Protein AF-A0AAQ5BGY3-F1 (afdb_monomer_lite)

Organism: Homo sapiens (NCBI:txid9606)

Secondary structure (DSSP, 8-state):
---EEEEE-TT--EEEEEESSS-S-THHHHHHHHHHHHTS-TT--SS-------

Radius of gyration: 12.0 Å; chains: 1; bounding box: 26×25×29 Å

InterPro domains:
  IPR011012 Longin-like domain superfamily [SSF64356] (1-45)

Structure (mmCIF, N/CA/C/O backbone):
data_AF-A0AAQ5BGY3-F1
#
_entry.id   AF-A0AAQ5BGY3-F1
#
loop_
_atom_site.group_PDB
_atom_site.id
_atom_site.type_symbol
_atom_site.label_atom_id
_atom_site.label_alt_id
_atom_site.label_comp_id
_atom_site.label_asym_id
_atom_site.label_entity_id
_atom_site.label_seq_id
_atom_site.pdbx_PDB_ins_code
_atom_site.Cartn_x
_atom_site.Cartn_y
_atom_site.Cartn_z
_atom_site.occupancy
_atom_site.B_iso_or_equiv
_atom_site.auth_seq_id
_atom_site.auth_comp_id
_atom_site.auth_asym_id
_atom_site.auth_atom_id
_atom_site.pdbx_PDB_model_num
ATOM 1 N N . MET A 1 1 ? 5.529 -17.874 -4.714 1.00 81.62 1 MET A N 1
ATOM 2 C CA . MET A 1 1 ? 6.383 -16.661 -4.699 1.00 81.62 1 MET A CA 1
ATOM 3 C C . MET A 1 1 ? 5.521 -15.411 -4.735 1.00 81.62 1 MET A C 1
ATOM 5 O O . MET A 1 1 ? 4.515 -15.406 -5.446 1.00 81.62 1 MET A O 1
ATOM 9 N N . ILE A 1 2 ? 5.919 -14.386 -3.979 1.00 87.25 2 ILE A N 1
ATOM 10 C CA . ILE A 1 2 ? 5.269 -13.069 -3.940 1.00 87.25 2 ILE A CA 1
ATOM 11 C C . ILE A 1 2 ? 5.287 -12.411 -5.331 1.00 87.25 2 ILE A C 1
ATOM 13 O O . ILE A 1 2 ? 6.249 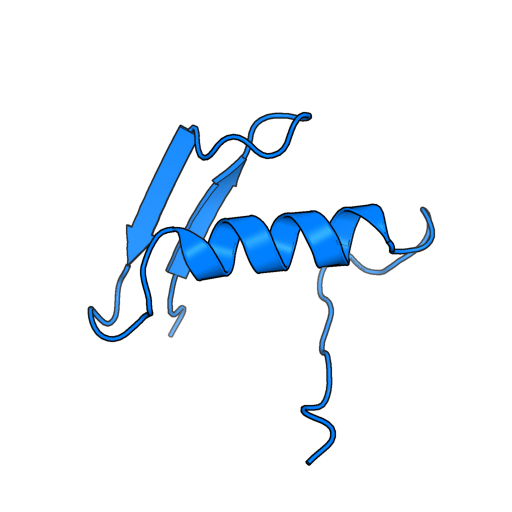-12.590 -6.076 1.00 87.25 2 ILE A O 1
ATOM 17 N N . SER A 1 3 ? 4.205 -11.731 -5.720 1.00 88.25 3 SER A N 1
ATOM 18 C CA . SER A 1 3 ? 4.119 -11.030 -7.013 1.00 88.25 3 SER A CA 1
ATOM 19 C C . SER A 1 3 ? 4.682 -9.616 -6.922 1.00 88.25 3 SER A C 1
ATOM 21 O O . SER A 1 3 ? 5.569 -9.252 -7.687 1.00 88.25 3 SER A O 1
ATOM 23 N N . GLN A 1 4 ? 4.192 -8.844 -5.955 1.00 89.50 4 GLN A N 1
ATOM 24 C CA . GLN A 1 4 ? 4.525 -7.440 -5.762 1.00 89.50 4 GLN A CA 1
ATOM 25 C C . GLN A 1 4 ? 4.726 -7.145 -4.277 1.00 89.50 4 GLN A C 1
ATOM 27 O O . GLN A 1 4 ? 4.090 -7.757 -3.418 1.00 89.50 4 GLN A O 1
ATOM 32 N N . PHE A 1 5 ? 5.592 -6.181 -3.989 1.00 90.69 5 PHE A N 1
ATOM 33 C CA . PHE A 1 5 ? 5.803 -5.621 -2.661 1.00 90.69 5 PHE A CA 1
ATOM 34 C C . PHE A 1 5 ? 5.736 -4.099 -2.744 1.00 90.69 5 PHE A C 1
ATOM 36 O O . PHE A 1 5 ? 6.355 -3.496 -3.624 1.00 90.69 5 PHE A O 1
ATOM 43 N N . PHE A 1 6 ? 5.003 -3.473 -1.829 1.00 92.19 6 PHE A N 1
ATOM 44 C CA . PHE A 1 6 ? 4.928 -2.022 -1.737 1.00 92.19 6 PHE A CA 1
ATOM 45 C C . PHE A 1 6 ? 4.830 -1.554 -0.286 1.00 92.19 6 PHE A C 1
ATOM 47 O O . PHE A 1 6 ? 4.259 -2.236 0.562 1.00 92.19 6 PHE A O 1
ATOM 54 N N . ILE A 1 7 ? 5.379 -0.368 -0.024 1.00 94.12 7 ILE A N 1
ATOM 55 C CA . ILE A 1 7 ? 5.198 0.378 1.226 1.00 94.12 7 ILE A CA 1
ATOM 56 C C . ILE A 1 7 ? 4.456 1.660 0.880 1.00 94.12 7 ILE A C 1
ATOM 58 O O . ILE A 1 7 ? 4.888 2.394 -0.013 1.00 94.12 7 ILE A O 1
ATOM 62 N N . LEU A 1 8 ? 3.357 1.919 1.584 1.00 93.75 8 LEU A N 1
ATOM 63 C CA . LEU A 1 8 ? 2.518 3.096 1.378 1.00 93.75 8 LEU A CA 1
ATOM 64 C C . LEU A 1 8 ? 2.653 4.077 2.544 1.00 93.75 8 LEU A C 1
ATOM 66 O O . LEU A 1 8 ? 2.861 3.670 3.688 1.00 93.75 8 LEU A O 1
ATOM 70 N N . SER A 1 9 ? 2.485 5.366 2.257 1.00 95.12 9 SER A N 1
ATOM 71 C CA . SER A 1 9 ? 2.197 6.369 3.281 1.00 95.12 9 SER A CA 1
ATOM 72 C C . SER A 1 9 ? 0.817 6.107 3.903 1.00 95.12 9 SER A C 1
ATOM 74 O O . SER A 1 9 ? -0.009 5.378 3.349 1.00 95.12 9 SER A O 1
ATOM 76 N N . SER A 1 10 ? 0.504 6.761 5.024 1.00 93.06 10 SER A N 1
ATOM 77 C CA . SER A 1 10 ? -0.847 6.710 5.607 1.00 93.06 10 SER A CA 1
ATOM 78 C C . SER A 1 10 ? -1.935 7.272 4.678 1.00 93.06 10 SER A C 1
ATOM 80 O O . SER A 1 10 ? -3.108 6.934 4.837 1.00 93.06 10 SER A O 1
ATOM 82 N N . LYS A 1 11 ? -1.555 8.088 3.685 1.00 93.38 11 LYS A N 1
ATOM 83 C CA . LYS A 1 11 ? -2.443 8.646 2.652 1.00 93.38 11 LYS A CA 1
ATOM 84 C C . LYS A 1 11 ? -2.532 7.783 1.387 1.00 93.38 11 LYS A C 1
ATOM 86 O O . LYS A 1 11 ? -3.297 8.116 0.490 1.00 93.38 11 LYS A O 1
ATOM 91 N N . GLY A 1 12 ? -1.771 6.688 1.318 1.00 91.62 12 GLY A N 1
ATOM 92 C CA . GLY A 1 12 ? -1.778 5.755 0.190 1.00 91.62 12 GLY A CA 1
ATOM 93 C C . GLY A 1 12 ? -0.708 6.010 -0.870 1.00 91.62 12 GLY A C 1
ATOM 94 O O . GLY A 1 12 ? -0.660 5.280 -1.857 1.00 91.62 12 GLY A O 1
ATOM 95 N N . ASP A 1 13 ? 0.176 6.991 -0.674 1.00 91.81 13 ASP A N 1
ATOM 96 C CA . ASP A 1 13 ? 1.256 7.268 -1.625 1.00 91.81 13 ASP A CA 1
ATOM 97 C C . ASP A 1 13 ? 2.286 6.128 -1.611 1.00 91.81 13 ASP A C 1
ATOM 99 O O . ASP A 1 13 ? 2.769 5.765 -0.533 1.00 91.81 13 ASP A O 1
ATOM 103 N N . PRO A 1 14 ? 2.682 5.573 -2.768 1.00 90.88 14 PRO A N 1
ATOM 104 C CA . PRO A 1 14 ? 3.708 4.542 -2.814 1.00 90.88 14 PRO A CA 1
ATOM 105 C C . PRO A 1 14 ? 5.090 5.139 -2.528 1.00 90.88 14 PRO A C 1
ATOM 107 O O . PRO A 1 14 ? 5.612 5.928 -3.314 1.00 90.88 14 PRO A O 1
ATOM 110 N N . LEU A 1 15 ? 5.698 4.717 -1.418 1.00 93.25 15 LEU A N 1
ATOM 111 C CA . LEU A 1 15 ? 7.056 5.097 -1.018 1.00 93.25 15 LEU A CA 1
ATOM 112 C C . LEU A 1 15 ? 8.094 4.123 -1.584 1.00 93.25 15 LEU A C 1
ATOM 114 O O . LEU A 1 15 ? 9.157 4.533 -2.043 1.00 93.25 15 LEU A O 1
ATOM 118 N N . ILE A 1 16 ? 7.771 2.825 -1.570 1.00 91.75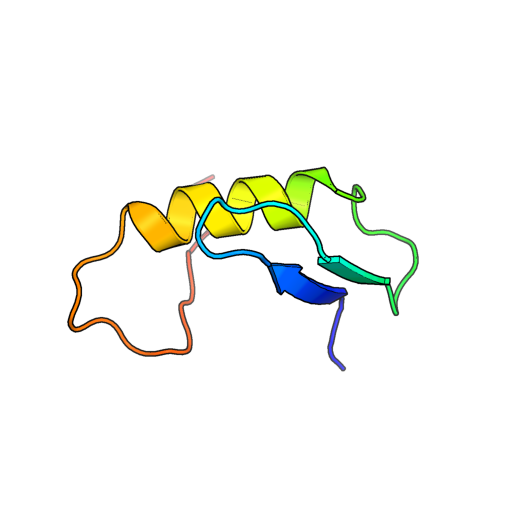 16 ILE A N 1
ATOM 119 C CA . ILE A 1 16 ? 8.587 1.752 -2.148 1.00 91.75 16 ILE A CA 1
ATOM 120 C C . ILE A 1 16 ? 7.684 0.858 -2.990 1.00 91.75 16 ILE A C 1
ATOM 122 O O . ILE A 1 16 ? 6.576 0.532 -2.571 1.00 91.75 16 ILE A O 1
ATOM 126 N N . TYR A 1 17 ? 8.174 0.437 -4.156 1.00 89.94 17 TYR A N 1
ATOM 127 C CA . TYR A 1 17 ? 7.504 -0.526 -5.024 1.00 89.94 17 TYR A CA 1
ATOM 128 C C . TYR A 1 17 ? 8.520 -1.480 -5.654 1.00 89.94 17 TYR A C 1
ATOM 130 O O . TYR A 1 17 ? 9.544 -1.050 -6.188 1.00 89.94 17 TYR A O 1
ATOM 138 N N . LYS A 1 18 ? 8.212 -2.777 -5.622 1.00 89.19 18 LYS A N 1
ATOM 139 C CA . LYS A 1 18 ? 8.956 -3.822 -6.320 1.00 89.19 18 LYS A CA 1
ATOM 140 C C . LYS A 1 18 ? 7.989 -4.809 -6.959 1.00 89.19 18 LYS A C 1
ATOM 142 O O . LYS A 1 18 ? 7.228 -5.479 -6.263 1.00 89.19 18 LYS A O 1
ATOM 147 N N . ASP A 1 19 ? 8.073 -4.927 -8.278 1.00 89.50 19 ASP A N 1
ATOM 148 C CA . ASP A 1 19 ? 7.485 -6.036 -9.024 1.00 89.50 19 ASP A CA 1
ATOM 149 C C . ASP A 1 19 ? 8.534 -7.141 -9.181 1.00 89.50 19 ASP A C 1
ATOM 151 O O . ASP A 1 19 ? 9.656 -6.878 -9.625 1.00 89.50 19 ASP A O 1
ATOM 155 N N . PHE A 1 20 ? 8.193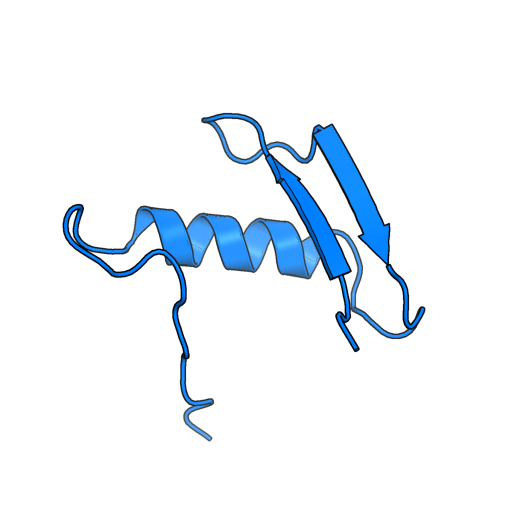 -8.361 -8.772 1.00 89.88 20 PHE A N 1
ATOM 156 C CA . PHE A 1 20 ? 9.062 -9.529 -8.913 1.00 89.88 20 PHE A CA 1
ATOM 157 C C . PHE A 1 20 ? 8.742 -10.362 -10.153 1.00 89.88 20 PHE A C 1
ATOM 159 O O . PHE A 1 20 ? 9.557 -11.200 -10.531 1.00 89.88 20 PHE A O 1
ATOM 166 N N . ARG A 1 21 ? 7.567 -10.170 -10.761 1.00 88.12 21 ARG A N 1
ATOM 167 C CA . ARG A 1 21 ? 7.112 -10.940 -11.925 1.00 88.12 21 ARG A CA 1
ATOM 168 C C . ARG A 1 21 ? 7.186 -10.142 -13.221 1.00 88.12 21 ARG A C 1
ATOM 170 O O . ARG A 1 21 ? 7.364 -10.744 -14.263 1.00 88.12 21 ARG A O 1
ATOM 177 N N . GLY A 1 22 ? 7.094 -8.815 -13.148 1.00 82.12 22 GLY A N 1
ATOM 178 C CA . GLY A 1 22 ? 7.199 -7.918 -14.304 1.00 82.12 22 GLY A CA 1
ATOM 179 C C . GLY A 1 22 ? 5.913 -7.775 -15.123 1.00 82.12 22 GLY A C 1
ATOM 180 O O . GLY A 1 22 ? 5.857 -6.915 -15.995 1.00 82.12 22 GLY A O 1
ATOM 181 N N . ASP A 1 23 ? 4.877 -8.556 -14.802 1.00 72.31 23 ASP A N 1
ATOM 182 C CA . ASP A 1 23 ? 3.615 -8.620 -15.556 1.00 72.31 23 ASP A CA 1
ATOM 183 C C . ASP A 1 23 ? 2.453 -7.904 -14.849 1.00 72.31 23 ASP A C 1
ATOM 185 O O . ASP A 1 23 ? 1.297 -7.978 -15.271 1.00 72.31 23 ASP A O 1
ATOM 189 N N . SER A 1 24 ? 2.721 -7.253 -13.719 1.00 64.50 24 SER A N 1
ATOM 190 C CA . SER A 1 24 ? 1.684 -6.580 -12.946 1.00 64.50 24 SER A CA 1
ATOM 191 C C . SER A 1 24 ? 1.461 -5.184 -13.528 1.00 64.50 24 SER A C 1
ATOM 193 O O . SER A 1 24 ? 2.429 -4.501 -13.848 1.00 64.50 24 SER A O 1
ATOM 195 N N . GLY A 1 25 ? 0.210 -4.718 -13.619 1.00 63.78 25 GLY A N 1
ATOM 196 C CA . GLY A 1 25 ? -0.177 -3.395 -14.154 1.00 63.78 25 GLY A CA 1
ATOM 197 C C . GLY A 1 25 ? 0.356 -2.160 -13.397 1.00 63.78 25 GLY A C 1
ATOM 198 O O . GLY A 1 25 ? -0.278 -1.115 -13.399 1.00 63.78 25 GLY A O 1
ATOM 199 N N . GLY A 1 26 ? 1.503 -2.255 -12.722 1.00 66.06 26 GLY A N 1
ATOM 200 C CA . GLY A 1 26 ? 2.212 -1.136 -12.115 1.00 66.06 26 GLY A CA 1
ATOM 201 C C . GLY A 1 26 ? 1.537 -0.568 -10.865 1.00 66.06 26 GLY A C 1
ATOM 202 O O . GLY A 1 26 ? 1.000 -1.303 -10.030 1.00 66.06 26 GLY A O 1
ATOM 203 N N . ARG A 1 27 ? 1.619 0.766 -10.728 1.00 64.25 27 ARG A N 1
ATOM 204 C CA . ARG A 1 27 ? 1.100 1.555 -9.592 1.00 64.25 27 ARG A CA 1
ATOM 205 C C . ARG A 1 27 ? -0.393 1.338 -9.330 1.00 64.25 27 ARG A C 1
ATOM 207 O O . ARG A 1 27 ? -0.811 1.459 -8.180 1.00 64.25 27 ARG A O 1
ATOM 214 N N . ASP A 1 28 ? -1.155 0.948 -10.345 1.00 81.81 28 ASP A N 1
ATOM 215 C CA . ASP A 1 28 ? -2.604 0.755 -10.265 1.00 81.81 28 ASP A CA 1
ATOM 216 C C . ASP A 1 28 ? -2.992 -0.306 -9.225 1.00 81.81 28 ASP A C 1
ATOM 218 O O . ASP A 1 28 ? -4.015 -0.185 -8.551 1.00 81.81 28 ASP A O 1
A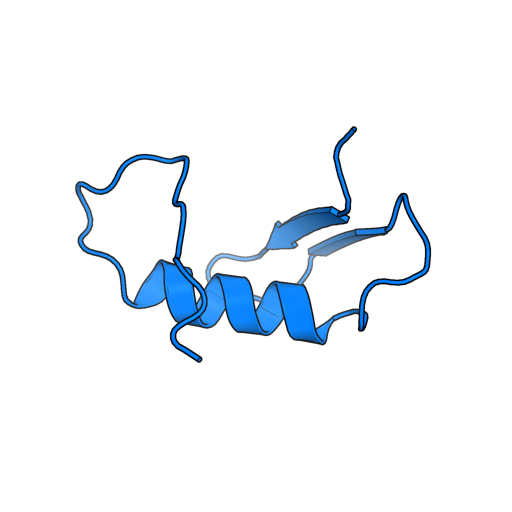TOM 222 N N . VAL A 1 29 ? -2.152 -1.331 -9.023 1.00 83.44 29 VAL A N 1
ATOM 223 C CA . VAL A 1 29 ? -2.420 -2.374 -8.020 1.00 83.44 29 VAL A CA 1
ATOM 224 C C . VAL A 1 29 ? -2.256 -1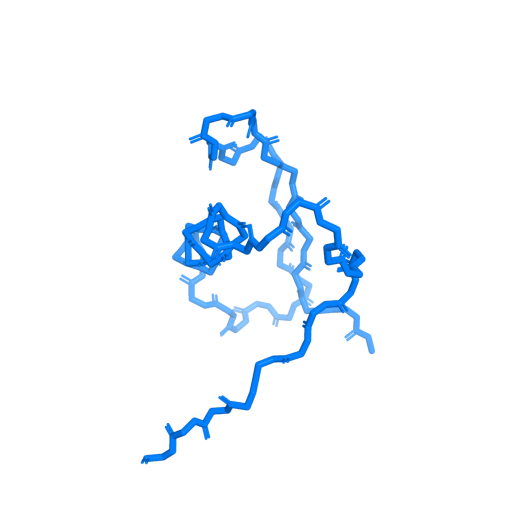.845 -6.596 1.00 83.44 29 VAL A C 1
ATOM 226 O O . VAL A 1 29 ? -3.049 -2.196 -5.722 1.00 83.44 29 VAL A O 1
ATOM 229 N N . ALA A 1 30 ? -1.261 -0.989 -6.354 1.00 86.50 30 ALA A N 1
ATOM 230 C CA . ALA A 1 30 ? -1.038 -0.381 -5.045 1.00 86.50 30 ALA A CA 1
ATOM 231 C C . ALA A 1 30 ? -2.174 0.589 -4.686 1.00 86.50 30 ALA A C 1
ATOM 233 O O . ALA A 1 30 ? -2.686 0.551 -3.566 1.00 86.50 30 ALA A O 1
ATOM 234 N N . GLU A 1 31 ? -2.631 1.391 -5.653 1.00 88.94 31 GLU A N 1
ATOM 235 C CA . GLU A 1 31 ? -3.793 2.262 -5.469 1.00 88.94 31 GLU A CA 1
ATOM 236 C C . GLU A 1 31 ? -5.069 1.449 -5.204 1.00 88.94 31 GLU A C 1
ATOM 238 O O . GLU A 1 31 ? -5.801 1.721 -4.249 1.00 88.94 31 GLU A O 1
ATOM 243 N N . LEU A 1 32 ? -5.326 0.411 -6.008 1.00 88.88 32 LEU A N 1
ATOM 244 C CA . LEU A 1 32 ? -6.474 -0.473 -5.820 1.00 88.88 32 LEU A CA 1
ATOM 245 C C . LEU A 1 32 ? -6.437 -1.160 -4.451 1.00 88.88 32 LEU A C 1
ATOM 247 O O . LEU A 1 32 ? -7.475 -1.293 -3.799 1.00 88.88 32 LEU A O 1
ATOM 251 N N . PHE A 1 33 ? -5.257 -1.598 -4.012 1.00 89.75 33 PHE A N 1
ATOM 252 C CA . PHE A 1 33 ? -5.068 -2.175 -2.689 1.00 89.75 33 PHE A CA 1
ATOM 253 C C . PHE A 1 33 ? -5.397 -1.161 -1.593 1.00 89.75 33 PHE A C 1
ATOM 255 O O . PHE A 1 33 ? -6.203 -1.478 -0.722 1.00 89.75 33 PHE A O 1
ATOM 262 N N . TYR A 1 34 ? -4.855 0.060 -1.660 1.00 92.00 34 TYR A N 1
ATOM 263 C CA . TYR A 1 34 ? -5.124 1.101 -0.667 1.00 92.00 34 TYR A CA 1
ATOM 264 C C . TYR A 1 34 ? -6.618 1.418 -0.563 1.00 92.00 34 TYR A C 1
ATOM 266 O O . TYR A 1 34 ? -7.170 1.396 0.534 1.00 92.00 34 TYR A O 1
ATOM 274 N N . ARG A 1 35 ? -7.299 1.609 -1.702 1.00 92.06 35 ARG A N 1
ATOM 275 C CA . ARG A 1 35 ? -8.754 1.843 -1.743 1.00 92.06 35 ARG A CA 1
ATOM 276 C C . ARG A 1 35 ? -9.550 0.703 -1.107 1.00 92.06 35 ARG A C 1
ATOM 278 O O . ARG A 1 35 ? -10.568 0.942 -0.467 1.00 92.06 35 ARG A O 1
ATOM 285 N N . LYS A 1 36 ? -9.119 -0.548 -1.301 1.00 90.81 36 LYS A N 1
ATOM 286 C CA . LYS A 1 36 ? -9.774 -1.708 -0.680 1.00 90.81 36 LYS A CA 1
ATOM 287 C C . LYS A 1 36 ? -9.494 -1.782 0.815 1.00 90.81 36 LYS A C 1
ATOM 289 O O . LYS A 1 36 ? -10.419 -2.106 1.549 1.00 90.81 36 LYS A O 1
ATOM 294 N N . LEU A 1 37 ? -8.263 -1.493 1.238 1.00 89.94 37 LEU A N 1
ATOM 295 C CA . LEU A 1 37 ? -7.825 -1.518 2.633 1.00 89.94 37 LEU A CA 1
ATOM 296 C C . LEU A 1 37 ? -8.570 -0.477 3.475 1.00 89.94 37 LEU A C 1
ATOM 298 O O . LEU A 1 37 ? -9.078 -0.812 4.536 1.00 89.94 37 LEU A O 1
ATOM 302 N N . THR A 1 38 ? -8.689 0.760 2.989 1.00 91.31 38 THR A N 1
ATOM 303 C CA . THR A 1 38 ? -9.396 1.838 3.705 1.00 91.31 38 THR A CA 1
ATOM 304 C C . THR A 1 38 ? -10.902 1.609 3.817 1.00 91.31 38 THR A C 1
ATOM 306 O O . THR A 1 38 ? -11.549 2.213 4.666 1.00 91.31 38 THR A O 1
ATOM 309 N N . GLY A 1 39 ? -11.461 0.730 2.983 1.00 89.81 39 GLY A N 1
ATOM 310 C CA . GLY A 1 39 ? -12.852 0.293 3.070 1.00 89.81 39 GLY A CA 1
ATOM 311 C C . GLY A 1 39 ? -13.091 -0.908 3.992 1.00 89.81 39 GLY A C 1
ATOM 312 O O . GLY A 1 39 ? -14.227 -1.375 4.058 1.00 89.81 39 GLY A O 1
ATOM 313 N N . LEU A 1 40 ? -12.061 -1.461 4.647 1.00 89.50 40 LEU A N 1
ATOM 314 C CA . LEU A 1 40 ? -12.219 -2.588 5.571 1.00 89.50 40 LEU A CA 1
ATOM 315 C C . LEU A 1 40 ? -12.581 -2.121 6.992 1.00 89.50 40 LEU A C 1
ATOM 317 O O . LEU A 1 40 ? -12.176 -1.034 7.406 1.00 89.50 40 LEU A O 1
ATOM 321 N N . PRO A 1 41 ? -13.299 -2.952 7.768 1.00 88.25 41 PRO A N 1
ATOM 322 C CA . PRO A 1 41 ? -13.451 -2.750 9.205 1.00 88.25 41 PRO A CA 1
ATOM 323 C C . PRO A 1 41 ? -12.091 -2.779 9.918 1.00 88.25 41 PRO A C 1
ATOM 325 O O . PRO A 1 41 ? -11.191 -3.512 9.517 1.00 88.25 41 PRO A O 1
ATOM 328 N N . GLY A 1 42 ? -11.953 -2.026 11.012 1.00 85.19 42 GLY A N 1
ATOM 329 C CA . GLY A 1 42 ? -10.687 -1.905 11.753 1.00 85.19 42 GLY A CA 1
ATOM 330 C C . GLY A 1 42 ? -10.205 -3.172 12.477 1.00 85.19 42 GLY A C 1
ATOM 331 O O . GLY A 1 42 ? -9.084 -3.174 12.968 1.00 85.19 42 GLY A O 1
ATOM 332 N N . ASP A 1 43 ? -11.029 -4.221 12.536 1.00 88.88 43 ASP A N 1
ATOM 333 C CA . ASP A 1 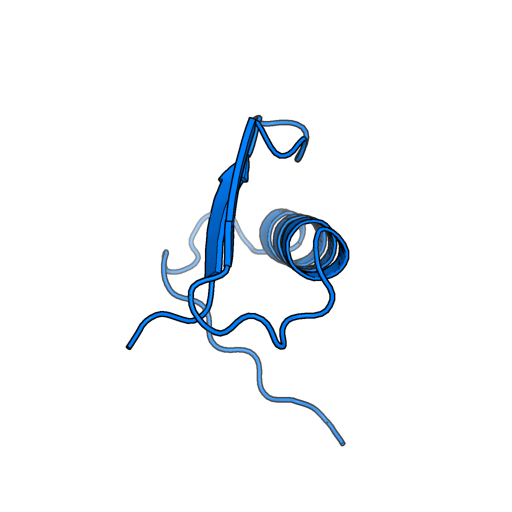43 ? -10.725 -5.517 13.170 1.00 88.88 43 ASP A CA 1
ATOM 334 C C . ASP A 1 43 ? -10.464 -6.629 12.133 1.00 88.88 43 ASP A C 1
ATOM 336 O O . ASP A 1 43 ? -10.537 -7.817 12.435 1.00 88.88 43 ASP A O 1
ATOM 340 N N . GLU A 1 44 ? -10.212 -6.269 10.868 1.00 86.88 44 GLU A N 1
ATOM 341 C CA . GLU A 1 44 ? -9.892 -7.277 9.857 1.00 86.88 44 GLU A CA 1
ATOM 342 C C . GLU A 1 44 ? -8.480 -7.856 9.996 1.00 86.88 44 GLU A C 1
ATOM 344 O O . GLU A 1 44 ? -7.519 -7.190 10.389 1.00 86.88 44 GLU A O 1
ATOM 349 N N . SER A 1 45 ? -8.355 -9.114 9.579 1.00 89.75 45 SER A N 1
ATOM 350 C CA . SER A 1 45 ? -7.099 -9.835 9.461 1.00 89.75 45 SER A CA 1
ATOM 351 C C . SER A 1 45 ? -6.108 -9.085 8.559 1.00 89.75 45 SER A C 1
ATOM 353 O O . SER A 1 45 ? -6.481 -8.578 7.495 1.00 89.75 45 SER A O 1
ATOM 355 N N . PRO A 1 46 ? -4.806 -9.086 8.897 1.00 88.69 46 PRO A N 1
ATOM 356 C CA . PRO A 1 46 ? -3.770 -8.464 8.073 1.00 88.69 46 PRO A CA 1
ATOM 357 C C . PRO A 1 46 ? -3.607 -9.127 6.694 1.00 88.69 46 PRO A C 1
ATOM 359 O O . PRO A 1 46 ? -2.979 -8.553 5.804 1.00 88.69 46 PRO A O 1
ATOM 362 N N . VAL A 1 47 ? -4.157 -10.332 6.500 1.00 89.25 47 VAL A N 1
ATOM 363 C CA . VAL A 1 47 ? -4.183 -11.026 5.208 1.00 89.25 47 VAL A CA 1
ATOM 364 C C . VAL A 1 47 ? -5.621 -11.129 4.725 1.00 89.25 47 VAL A C 1
ATOM 366 O O . VAL A 1 47 ? -6.438 -11.825 5.323 1.00 89.25 47 VAL A O 1
ATOM 369 N N . VAL A 1 48 ? -5.904 -10.481 3.595 1.00 86.19 48 VAL A N 1
ATOM 370 C CA . VAL A 1 48 ? -7.247 -10.405 3.016 1.00 86.19 48 VAL A CA 1
ATOM 371 C C . VAL A 1 48 ? -7.271 -11.107 1.667 1.00 86.19 48 VAL A C 1
ATOM 373 O O . VAL A 1 48 ? -6.471 -10.813 0.777 1.00 86.19 48 VAL A O 1
ATOM 376 N N . MET A 1 49 ? -8.237 -12.003 1.489 1.00 86.25 49 MET A N 1
ATOM 377 C CA . MET A 1 49 ? -8.520 -12.644 0.209 1.00 86.25 49 MET A CA 1
ATOM 378 C C . MET A 1 49 ? -9.850 -12.122 -0.326 1.00 86.25 49 MET A C 1
ATOM 380 O O . MET A 1 49 ? -10.881 -12.212 0.332 1.00 86.25 49 MET A O 1
ATOM 384 N N . ARG A 1 50 ? -9.840 -11.561 -1.537 1.00 76.94 50 ARG A N 1
ATOM 385 C CA . ARG A 1 50 ? -11.060 -11.141 -2.238 1.00 76.94 50 ARG A CA 1
ATOM 386 C C . ARG A 1 50 ? -11.276 -12.083 -3.413 1.00 76.94 50 ARG A C 1
ATOM 388 O O . ARG A 1 50 ? -10.401 -12.202 -4.269 1.00 76.94 50 ARG A O 1
ATOM 395 N N . GLN A 1 51 ? -12.436 -12.729 -3.468 1.00 72.38 51 GLN A N 1
ATOM 396 C CA . GLN A 1 51 ? -12.841 -13.468 -4.658 1.00 72.38 51 GLN A CA 1
ATOM 397 C C . GLN A 1 51 ? -13.118 -12.480 -5.794 1.00 72.38 51 GLN A C 1
ATOM 399 O O . GLN A 1 51 ? -13.717 -11.421 -5.591 1.00 72.38 51 GLN A O 1
ATOM 404 N N . ARG A 1 52 ? -12.663 -12.818 -6.999 1.00 64.19 52 ARG A N 1
ATOM 405 C CA . ARG A 1 52 ? -13.066 -12.111 -8.211 1.00 64.19 52 ARG A CA 1
ATOM 406 C C . ARG A 1 52 ? -14.496 -12.549 -8.520 1.00 64.19 52 ARG A C 1
ATOM 408 O O . ARG A 1 52 ? -14.692 -13.659 -9.002 1.00 64.19 52 ARG A O 1
ATOM 415 N N . LEU A 1 53 ? -15.474 -11.705 -8.195 1.00 57.19 53 LEU A N 1
ATOM 416 C CA . LEU A 1 53 ? -16.812 -11.843 -8.766 1.00 57.19 53 LEU A CA 1
ATOM 417 C C . LEU A 1 53 ? -16.654 -11.665 -10.282 1.00 57.19 53 LEU A C 1
ATOM 419 O O . LEU A 1 53 ? -16.050 -10.682 -10.720 1.00 57.19 53 LEU A O 1
ATOM 423 N N . GLN A 1 54 ? -17.045 -12.696 -11.032 1.00 40.62 54 GLN A N 1
ATOM 424 C CA . GLN A 1 54 ? -17.058 -12.692 -12.495 1.00 40.62 54 GLN A CA 1
ATOM 425 C C . GLN A 1 54 ? -18.234 -11.872 -13.006 1.00 40.62 54 GLN A C 1
ATOM 427 O O . GLN A 1 54 ? -19.298 -11.925 -12.349 1.00 40.62 54 GLN A O 1
#

Sequence (54 aa):
MISQFFILSSKGDPLIYKDFRGDSGGRDVAELFYRKLTGLPGDESPVVMRQRLQ

Foldseek 3Di:
DDQKDFDADPVQHTPDIDGPPPPDPPPVVSNVVVVVVVPDDPPDDPDDDDDPDD

pLDDT: mean 84.69, std 10.96, range [40.62, 95.12]